Protein AF-A0A9D4Q0F3-F1 (afdb_monomer_lite)

Secondary structure (DSSP, 8-state):
----EEEEE--GGGGSPPPS---S--SSSHHHHHHHHHHHS--EEEEE---TT-SS--EEEEE-TTEEEEE----TTHHHHHHHHHHHHHHHT-

Sequence (94 aa):
MLLAGIVFLDEVDKIGAVPGIHQLRDVGGEGVQQGMLKMLEGTLVSVPERSSRKLRGDALTVDTTNVLFVASGAFNGLDRIVGRRRNEKVLAST

Organism: Rhipicephalus sanguineus (NCBI:txid34632)

Radius of gyration: 19.63 Å; chains: 1; bounding box: 60×27×41 Å

Structure (mmCIF, N/CA/C/O backbone):
data_AF-A0A9D4Q0F3-F1
#
_entry.id   AF-A0A9D4Q0F3-F1
#
loop_
_atom_site.group_PDB
_atom_site.id
_atom_site.type_symbol
_atom_site.label_atom_id
_atom_site.label_alt_id
_atom_site.label_comp_id
_atom_site.label_asym_id
_atom_site.label_entity_id
_atom_site.label_seq_id
_atom_site.pdbx_PDB_ins_code
_atom_site.Cartn_x
_atom_site.Cartn_y
_atom_site.Cartn_z
_atom_site.occupancy
_atom_site.B_iso_or_equiv
_atom_site.auth_seq_id
_atom_site.auth_comp_id
_atom_site.auth_asym_id
_atom_site.auth_atom_id
_atom_site.pdbx_PDB_model_num
ATOM 1 N N . MET A 1 1 ? -9.159 -2.168 -22.399 1.00 54.50 1 MET A N 1
ATOM 2 C CA . MET A 1 1 ? -7.926 -2.135 -21.589 1.00 54.50 1 MET A CA 1
ATOM 3 C C . MET A 1 1 ? -7.944 -3.384 -20.724 1.00 54.50 1 MET A C 1
ATOM 5 O O . MET A 1 1 ? -8.908 -3.557 -19.991 1.00 54.50 1 MET A O 1
ATOM 9 N N . LEU A 1 2 ? -7.018 -4.320 -20.935 1.00 73.56 2 LEU A N 1
ATOM 10 C CA . LEU A 1 2 ? -6.971 -5.584 -20.190 1.00 73.56 2 LEU A CA 1
ATOM 11 C C . LEU A 1 2 ? -6.023 -5.421 -18.999 1.00 73.56 2 LEU A C 1
ATOM 13 O O . LEU A 1 2 ? -5.009 -4.735 -19.123 1.00 73.56 2 LEU A O 1
ATOM 17 N N . LEU A 1 3 ? -6.357 -6.040 -17.867 1.00 76.44 3 LEU A N 1
ATOM 18 C CA . LEU A 1 3 ? -5.456 -6.114 -16.717 1.00 76.44 3 LEU A CA 1
ATOM 19 C C . LEU A 1 3 ? -4.174 -6.854 -17.123 1.00 76.44 3 LEU A C 1
ATOM 21 O O . LEU A 1 3 ? -4.240 -7.925 -17.726 1.00 76.44 3 LEU A O 1
ATOM 25 N N . ALA A 1 4 ? -3.022 -6.275 -16.793 1.00 85.69 4 ALA A N 1
ATOM 26 C CA . ALA A 1 4 ? -1.702 -6.806 -17.132 1.00 85.69 4 ALA A CA 1
ATOM 27 C C . ALA A 1 4 ? -1.184 -7.814 -16.089 1.00 85.69 4 ALA A C 1
ATOM 29 O O . ALA A 1 4 ? -0.311 -8.624 -16.389 1.00 85.69 4 ALA A O 1
ATOM 30 N N . GLY A 1 5 ? -1.728 -7.784 -14.869 1.00 92.25 5 GLY A N 1
ATOM 31 C CA . GLY A 1 5 ? -1.349 -8.681 -13.781 1.00 92.25 5 GLY A CA 1
ATOM 32 C C . GLY A 1 5 ? -2.037 -8.328 -12.464 1.00 92.25 5 GLY A C 1
ATOM 33 O O . GLY A 1 5 ? -2.747 -7.324 -12.373 1.00 92.25 5 GLY A O 1
ATOM 34 N N . ILE A 1 6 ? -1.817 -9.165 -11.448 1.00 95.19 6 ILE A N 1
ATOM 35 C CA . ILE A 1 6 ? -2.328 -8.973 -10.086 1.00 95.19 6 ILE A CA 1
ATOM 36 C C . ILE A 1 6 ? -1.154 -9.046 -9.108 1.00 95.19 6 ILE A C 1
ATOM 38 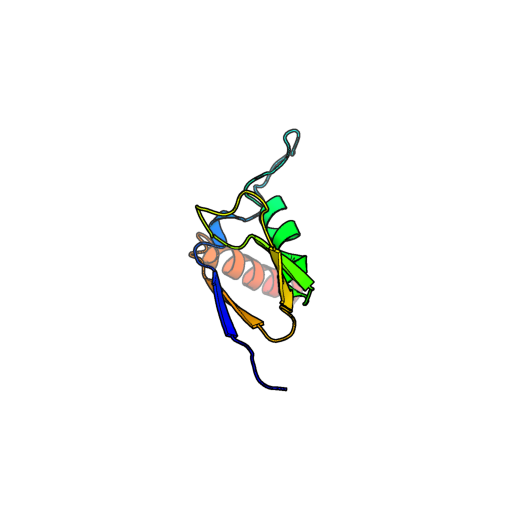O O . ILE A 1 6 ? -0.341 -9.967 -9.184 1.00 95.19 6 ILE A O 1
ATOM 42 N N . VAL A 1 7 ? -1.087 -8.095 -8.180 1.00 95.12 7 VAL A N 1
ATOM 43 C CA . VAL A 1 7 ? -0.136 -8.067 -7.066 1.00 95.12 7 VAL A CA 1
ATOM 44 C C . VAL A 1 7 ? -0.914 -8.171 -5.760 1.00 95.12 7 VAL A C 1
ATOM 46 O O . VAL A 1 7 ? -1.815 -7.375 -5.504 1.00 95.12 7 VAL A O 1
ATOM 49 N N . PHE A 1 8 ? -0.556 -9.152 -4.934 1.00 96.94 8 PHE A N 1
ATOM 50 C CA . PHE A 1 8 ? -1.113 -9.330 -3.598 1.00 96.94 8 PHE A CA 1
ATOM 51 C C . PHE A 1 8 ? -0.127 -8.810 -2.552 1.00 96.94 8 PHE A C 1
ATOM 53 O O . PHE A 1 8 ? 1.052 -9.164 -2.577 1.00 96.94 8 PHE A O 1
ATOM 60 N N . LEU A 1 9 ? -0.615 -7.966 -1.654 1.00 95.56 9 LEU A N 1
ATOM 61 C CA . LEU A 1 9 ? 0.141 -7.343 -0.578 1.00 95.56 9 LEU A CA 1
ATOM 62 C C . LEU A 1 9 ? -0.458 -7.808 0.741 1.00 95.56 9 LEU A C 1
ATOM 64 O O . LEU A 1 9 ? -1.574 -7.417 1.074 1.00 95.56 9 LEU A O 1
ATOM 68 N N . ASP A 1 10 ? 0.276 -8.643 1.463 1.00 95.75 10 ASP A N 1
ATOM 69 C CA . ASP A 1 10 ? -0.152 -9.138 2.767 1.00 95.75 10 ASP A CA 1
ATOM 70 C C . ASP A 1 10 ? 0.411 -8.291 3.914 1.00 95.75 10 ASP A C 1
ATOM 72 O O . ASP A 1 10 ? 1.338 -7.504 3.717 1.00 95.75 10 ASP A O 1
ATOM 76 N N . GLU A 1 11 ? -0.157 -8.456 5.108 1.00 95.25 11 GLU A N 1
ATOM 77 C CA . GLU A 1 11 ? 0.267 -7.785 6.345 1.00 95.25 11 GLU A CA 1
ATOM 78 C C . GLU A 1 11 ? 0.302 -6.246 6.263 1.00 95.25 11 GLU A C 1
ATOM 80 O O . GLU A 1 11 ? 1.074 -5.575 6.954 1.00 95.25 11 GLU A O 1
ATOM 85 N N . VAL A 1 12 ? -0.581 -5.642 5.463 1.00 93.50 12 VAL A N 1
ATOM 86 C CA . VAL A 1 12 ? -0.672 -4.177 5.328 1.00 93.50 12 VAL A CA 1
ATOM 87 C C . VAL A 1 12 ? -1.049 -3.497 6.656 1.00 93.50 12 VAL A C 1
ATOM 89 O O . VAL A 1 12 ? -0.760 -2.318 6.856 1.00 93.50 12 VAL A O 1
ATOM 92 N N . ASP A 1 13 ? -1.609 -4.231 7.625 1.00 91.75 13 ASP A N 1
ATOM 93 C CA . ASP A 1 13 ? -1.830 -3.733 8.988 1.00 91.75 13 ASP A CA 1
ATOM 94 C C . ASP A 1 13 ? -0.528 -3.387 9.739 1.00 91.75 13 ASP A C 1
ATOM 96 O O . ASP A 1 13 ? -0.570 -2.606 10.691 1.00 91.75 13 ASP A O 1
ATOM 100 N N . LYS A 1 14 ? 0.630 -3.914 9.313 1.00 90.62 14 LYS A N 1
ATOM 101 C CA . LYS A 1 14 ? 1.935 -3.657 9.949 1.00 90.62 14 LYS A CA 1
ATOM 102 C C . LYS A 1 14 ? 2.581 -2.343 9.542 1.00 90.62 14 LYS A C 1
ATOM 104 O O . LYS A 1 14 ? 3.376 -1.811 10.310 1.00 90.62 14 LYS A O 1
ATOM 109 N N . ILE A 1 15 ? 2.226 -1.808 8.376 1.00 90.81 15 ILE A N 1
ATOM 110 C CA . ILE A 1 15 ? 2.809 -0.567 7.846 1.00 90.81 15 ILE A CA 1
ATOM 111 C C . ILE A 1 15 ? 1.971 0.669 8.198 1.00 90.81 15 ILE A C 1
ATOM 113 O O . ILE A 1 15 ? 2.150 1.728 7.608 1.00 90.81 15 ILE A O 1
ATOM 117 N N . GLY A 1 16 ? 1.019 0.547 9.130 1.00 84.19 16 GLY A N 1
ATOM 118 C CA . GLY A 1 16 ? 0.195 1.650 9.632 1.00 84.19 16 GLY A CA 1
ATOM 119 C C . GLY A 1 16 ? 1.004 2.756 10.318 1.00 84.19 16 GLY A C 1
ATOM 120 O O . GLY A 1 16 ? 2.071 2.506 10.876 1.00 84.19 16 GLY A O 1
ATOM 121 N N . ALA A 1 17 ? 0.471 3.981 10.326 1.00 78.81 17 ALA A N 1
ATOM 122 C CA . ALA A 1 17 ? 1.064 5.079 11.085 1.00 78.81 17 ALA A CA 1
ATOM 123 C C . ALA A 1 17 ? 1.048 4.764 12.594 1.00 78.81 17 ALA A C 1
ATOM 125 O O . ALA A 1 17 ? 0.006 4.415 13.158 1.00 78.81 17 ALA A O 1
ATOM 126 N N . VAL A 1 18 ? 2.199 4.900 13.255 1.00 70.50 18 VAL A N 1
ATOM 127 C CA . VAL A 1 18 ? 2.316 4.712 14.707 1.00 70.50 18 VAL A CA 1
ATOM 128 C C . VAL A 1 18 ? 1.883 6.006 15.411 1.00 70.50 18 VAL A C 1
ATOM 130 O O . VAL A 1 18 ? 2.452 7.051 15.128 1.00 70.50 18 VAL A O 1
ATOM 133 N N . PRO A 1 19 ? 0.918 5.997 16.344 1.00 61.53 19 PR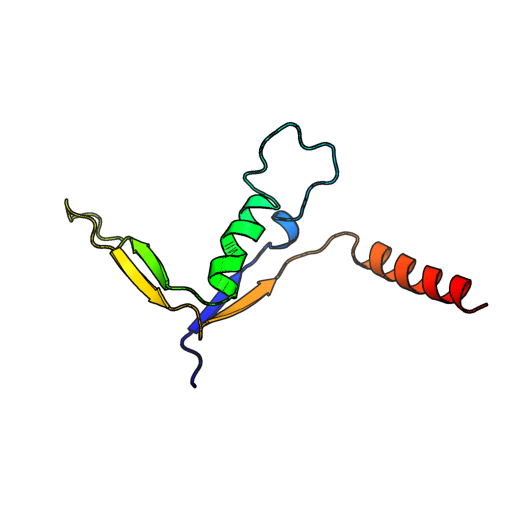O A N 1
ATOM 134 C CA . PRO A 1 19 ? 0.516 7.219 17.044 1.00 61.53 19 PRO A CA 1
ATOM 135 C C . PRO A 1 19 ? 1.648 7.759 17.945 1.00 61.53 19 PRO A C 1
ATOM 137 O O . PRO A 1 19 ? 2.106 7.046 18.837 1.00 61.53 19 PRO A O 1
ATOM 140 N N . GLY A 1 20 ? 2.084 9.015 17.765 1.00 67.19 20 GLY A N 1
ATOM 141 C CA . GLY A 1 20 ? 3.077 9.667 18.637 1.00 67.19 20 GLY A CA 1
ATOM 142 C C . GLY A 1 20 ? 3.761 10.897 18.019 1.00 67.19 20 GLY A C 1
ATOM 143 O O . GLY A 1 20 ? 3.517 11.241 16.868 1.00 67.19 20 GLY A O 1
ATOM 144 N N . ILE A 1 21 ? 4.624 11.584 18.783 1.00 59.16 21 ILE A N 1
ATOM 145 C CA . ILE A 1 21 ? 5.456 12.691 18.269 1.00 59.16 21 ILE A CA 1
ATOM 146 C C . ILE A 1 21 ? 6.679 12.085 17.566 1.00 59.16 21 ILE A C 1
ATOM 148 O O . ILE A 1 21 ? 7.595 11.579 18.214 1.00 59.16 21 ILE A O 1
ATOM 152 N N . HIS A 1 22 ? 6.694 12.127 16.234 1.00 63.47 22 HIS A N 1
ATOM 153 C CA . HIS A 1 22 ? 7.758 11.545 15.414 1.00 63.47 22 HIS A CA 1
ATOM 154 C C . HIS A 1 22 ? 9.015 12.429 15.388 1.00 63.47 22 HIS A C 1
ATOM 156 O O . HIS A 1 22 ? 9.221 13.213 14.466 1.00 63.47 22 HIS A O 1
ATOM 162 N N . GLN A 1 23 ? 9.881 12.304 16.399 1.00 59.47 23 GLN A N 1
ATOM 163 C CA . GLN A 1 23 ? 11.241 12.872 16.352 1.00 59.47 23 GLN A CA 1
ATOM 164 C C . GLN A 1 23 ? 12.220 12.020 15.518 1.00 59.47 23 GLN A C 1
ATOM 166 O O . GLN A 1 23 ? 13.274 12.511 15.121 1.00 59.47 23 GLN A O 1
ATOM 171 N N . LEU A 1 24 ? 11.880 10.758 15.224 1.00 64.94 24 LEU A N 1
ATOM 172 C CA . LEU A 1 24 ? 12.686 9.825 14.428 1.00 64.94 24 LEU A CA 1
ATOM 173 C C . LEU A 1 24 ? 11.993 9.521 13.094 1.00 64.94 24 LEU A C 1
ATOM 175 O O . LEU A 1 24 ? 10.772 9.381 13.040 1.00 64.94 24 LEU A O 1
ATOM 179 N N . ARG A 1 25 ? 12.786 9.413 12.020 1.00 68.69 25 ARG A N 1
ATOM 180 C CA . ARG A 1 25 ? 12.305 9.105 10.666 1.00 68.69 25 ARG A CA 1
ATOM 181 C C . ARG A 1 25 ? 11.651 7.724 10.633 1.00 68.69 25 ARG A C 1
ATOM 183 O O . ARG A 1 25 ? 12.305 6.732 10.947 1.00 68.69 25 ARG A O 1
ATOM 190 N N . ASP A 1 26 ? 10.402 7.669 10.184 1.00 70.38 26 ASP A N 1
ATOM 191 C CA . ASP A 1 26 ? 9.704 6.412 9.941 1.00 70.38 26 ASP A CA 1
ATOM 192 C C . ASP A 1 26 ? 10.225 5.743 8.659 1.00 70.38 26 ASP A C 1
ATOM 194 O O . ASP A 1 26 ? 10.255 6.346 7.582 1.00 70.38 26 ASP A O 1
ATOM 198 N N . VAL A 1 27 ? 10.685 4.501 8.795 1.00 74.44 27 VAL A N 1
ATOM 199 C CA . VAL A 1 27 ? 11.252 3.683 7.712 1.00 74.44 27 VAL A CA 1
ATOM 200 C C . VAL A 1 27 ? 10.443 2.413 7.443 1.00 74.44 27 VAL A C 1
ATOM 202 O O . VAL A 1 27 ? 10.740 1.715 6.478 1.00 74.44 27 VAL A O 1
ATOM 205 N N . GLY A 1 28 ? 9.440 2.107 8.274 1.00 77.75 28 GLY A N 1
ATOM 206 C CA . GLY A 1 28 ? 8.696 0.843 8.224 1.00 77.75 28 GLY A CA 1
ATOM 207 C C . GLY A 1 28 ? 7.174 0.989 8.268 1.00 77.75 28 GLY A C 1
ATOM 208 O O . GLY A 1 28 ? 6.481 0.050 7.896 1.00 77.75 28 GLY A O 1
ATOM 209 N N . GLY A 1 29 ? 6.658 2.143 8.692 1.00 85.62 29 GLY A N 1
ATOM 210 C CA . GLY A 1 29 ? 5.234 2.451 8.752 1.00 85.62 29 GLY A CA 1
ATOM 211 C C . GLY A 1 29 ? 4.773 3.292 7.563 1.00 85.62 29 GLY A C 1
ATOM 212 O O . GLY A 1 29 ? 4.795 2.860 6.409 1.00 85.62 29 GLY A O 1
ATOM 213 N N . GLU A 1 30 ? 4.389 4.534 7.836 1.00 87.00 30 GLU A N 1
ATOM 214 C CA . GLU A 1 30 ? 3.843 5.474 6.860 1.00 87.00 30 GLU A CA 1
ATOM 215 C C . GLU A 1 30 ? 4.796 5.706 5.681 1.00 87.00 30 GLU A C 1
ATOM 217 O O . GLU A 1 30 ? 4.356 5.781 4.535 1.00 87.00 30 GLU A O 1
ATOM 222 N N . GLY A 1 31 ? 6.110 5.740 5.921 1.00 86.69 31 GLY A N 1
ATOM 223 C CA . GLY A 1 31 ? 7.103 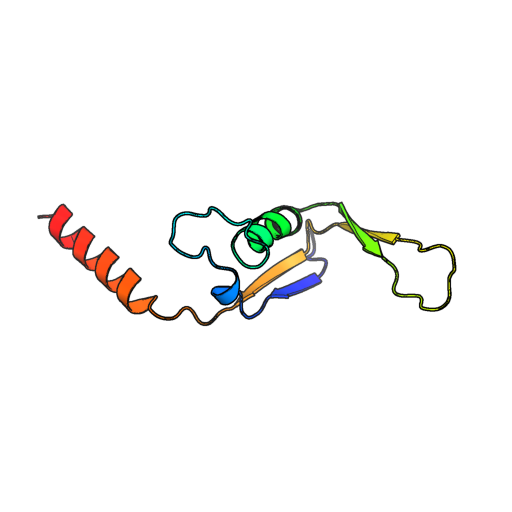5.901 4.854 1.00 86.69 31 GLY A CA 1
ATOM 224 C C . GLY A 1 31 ? 7.008 4.825 3.762 1.00 86.69 31 GLY A C 1
ATOM 225 O O . GLY A 1 31 ? 7.211 5.124 2.583 1.00 86.69 31 GLY A O 1
ATOM 226 N N . VAL A 1 32 ? 6.639 3.594 4.133 1.00 90.44 32 VAL A N 1
ATOM 227 C CA . VAL A 1 32 ? 6.400 2.497 3.182 1.00 90.44 32 VAL A CA 1
ATOM 228 C C . VAL A 1 32 ? 5.122 2.755 2.389 1.00 90.44 32 VAL A C 1
ATOM 230 O O . VAL A 1 32 ? 5.131 2.618 1.165 1.00 90.44 32 VAL A O 1
ATOM 233 N N . GLN A 1 33 ? 4.052 3.206 3.053 1.00 91.12 33 GLN A N 1
ATOM 234 C CA . GLN A 1 33 ? 2.802 3.564 2.376 1.00 91.12 33 GLN A CA 1
ATOM 235 C C . GLN A 1 33 ? 3.027 4.665 1.334 1.00 91.12 33 GLN A C 1
ATOM 237 O O . GLN A 1 33 ? 2.630 4.508 0.182 1.00 91.12 33 GLN A O 1
ATOM 242 N N . GLN A 1 34 ? 3.739 5.734 1.704 1.00 89.00 34 GLN A N 1
ATOM 243 C CA . GLN A 1 34 ? 4.048 6.855 0.810 1.00 89.00 34 GLN A CA 1
ATOM 244 C C . GLN A 1 34 ? 4.877 6.416 -0.407 1.00 89.00 34 GLN A C 1
ATOM 246 O O . GLN A 1 34 ? 4.655 6.887 -1.523 1.00 89.00 34 GLN A O 1
ATOM 251 N N . GLY A 1 35 ? 5.819 5.485 -0.221 1.00 87.75 35 GLY A N 1
ATOM 252 C CA . GLY A 1 35 ? 6.574 4.893 -1.328 1.00 87.75 35 GLY A CA 1
ATOM 253 C C . GLY A 1 35 ? 5.696 4.068 -2.274 1.00 87.75 35 GLY A C 1
ATOM 254 O O . GLY A 1 35 ? 5.887 4.114 -3.490 1.00 87.75 35 GLY A O 1
ATOM 255 N N . MET A 1 36 ? 4.712 3.354 -1.725 1.00 92.06 36 MET A N 1
ATOM 256 C CA . MET A 1 36 ? 3.825 2.470 -2.479 1.00 92.06 36 MET A CA 1
ATOM 257 C C . MET A 1 36 ? 2.771 3.222 -3.301 1.00 92.06 36 MET A C 1
ATOM 259 O O . MET A 1 36 ? 2.396 2.741 -4.371 1.00 92.06 36 MET A O 1
ATOM 263 N N . LEU A 1 37 ? 2.333 4.410 -2.860 1.00 92.75 37 LEU A N 1
ATOM 264 C CA . LEU A 1 37 ? 1.332 5.227 -3.566 1.00 92.75 37 LEU A CA 1
ATOM 265 C C . LEU A 1 37 ? 1.684 5.440 -5.042 1.00 92.75 37 LEU A C 1
ATOM 267 O O . LEU A 1 37 ? 0.843 5.225 -5.907 1.00 92.75 37 LEU A O 1
ATOM 271 N N . LYS A 1 38 ? 2.956 5.731 -5.343 1.00 89.12 38 LYS A N 1
ATOM 272 C CA . LYS A 1 38 ? 3.422 5.929 -6.726 1.00 89.12 38 LYS A CA 1
ATOM 273 C C . LYS A 1 38 ? 3.184 4.709 -7.616 1.00 89.12 38 LYS A C 1
ATOM 275 O O . LYS A 1 38 ? 2.911 4.859 -8.799 1.00 89.12 38 LYS A O 1
ATOM 280 N N . MET A 1 39 ? 3.301 3.501 -7.064 1.00 90.19 39 MET A N 1
ATOM 281 C CA . MET A 1 39 ? 3.061 2.261 -7.808 1.00 90.19 39 MET A CA 1
ATOM 282 C C . MET A 1 39 ? 1.566 2.007 -8.010 1.00 90.19 39 MET A C 1
ATOM 284 O O . MET A 1 39 ? 1.177 1.545 -9.081 1.00 90.19 39 MET A O 1
ATOM 288 N N . LEU A 1 40 ? 0.743 2.325 -7.006 1.00 91.69 40 LEU A N 1
ATOM 289 C CA . LEU A 1 40 ? -0.713 2.167 -7.052 1.00 91.69 40 LEU A CA 1
ATOM 290 C C . LEU A 1 40 ? -1.400 3.164 -7.992 1.00 91.69 40 LEU A C 1
ATOM 292 O O . LEU A 1 40 ? -2.394 2.818 -8.620 1.00 91.69 40 LEU A O 1
ATOM 296 N N . GLU A 1 41 ? -0.881 4.388 -8.088 1.00 92.88 41 GLU A N 1
ATOM 297 C CA . GLU A 1 41 ? -1.412 5.445 -8.961 1.00 92.88 41 GLU A CA 1
ATOM 298 C C . GLU A 1 41 ? -1.155 5.183 -10.454 1.00 92.88 41 GLU A C 1
ATOM 300 O O . GLU A 1 41 ? -1.812 5.781 -11.304 1.00 92.88 41 GLU A O 1
ATOM 305 N N . GLY A 1 42 ? -0.232 4.273 -10.774 1.00 91.62 42 GLY A N 1
ATOM 306 C CA . GLY A 1 42 ? 0.229 4.018 -12.135 1.00 91.62 42 GLY A CA 1
ATOM 307 C C . GLY A 1 42 ? 1.490 4.820 -12.446 1.00 91.62 42 GLY A C 1
ATOM 308 O O . GLY A 1 42 ? 1.465 6.039 -12.603 1.00 91.62 42 GLY A O 1
ATOM 309 N N . THR A 1 43 ? 2.624 4.132 -12.541 1.00 94.50 43 THR A N 1
ATOM 310 C CA . THR A 1 43 ? 3.906 4.755 -12.874 1.00 94.50 43 THR A CA 1
ATOM 311 C C . THR A 1 43 ? 4.817 3.791 -13.626 1.00 94.50 43 THR A C 1
ATOM 313 O O . THR A 1 43 ? 4.600 2.579 -13.636 1.00 94.50 43 THR A O 1
ATOM 316 N N . LEU A 1 44 ? 5.867 4.340 -14.240 1.00 93.62 44 LEU A N 1
ATOM 317 C CA . LEU A 1 44 ? 6.961 3.564 -14.814 1.00 93.62 44 LEU A CA 1
ATOM 318 C C . LEU A 1 44 ? 8.002 3.291 -13.724 1.00 93.62 44 LEU A C 1
ATOM 320 O O . LEU A 1 44 ? 8.754 4.182 -13.327 1.00 93.62 44 LEU A O 1
ATOM 324 N N . VAL A 1 45 ? 8.048 2.054 -13.233 1.00 90.44 45 VAL A N 1
ATOM 325 C CA . VAL A 1 45 ? 8.987 1.612 -12.194 1.00 90.44 45 VAL A CA 1
ATOM 326 C C . VAL A 1 45 ? 10.181 0.914 -12.836 1.00 90.44 45 VAL A C 1
ATOM 328 O O . VAL A 1 45 ? 10.014 0.035 -13.677 1.00 90.44 45 VAL A O 1
ATOM 331 N N . SER A 1 46 ? 11.393 1.271 -12.411 1.00 89.69 46 SER A N 1
ATOM 332 C CA . SER A 1 46 ? 12.621 0.580 -12.813 1.00 89.69 46 SER A CA 1
ATOM 333 C C . SER A 1 46 ? 12.918 -0.573 -11.853 1.00 89.69 46 SER A C 1
ATOM 335 O O . SER A 1 46 ? 13.120 -0.358 -10.656 1.00 89.69 46 SER A O 1
ATOM 337 N N . VAL A 1 47 ? 12.927 -1.798 -12.372 1.00 87.06 47 VAL A N 1
ATOM 338 C CA . VAL A 1 47 ? 13.183 -3.030 -11.624 1.00 87.06 47 VAL A CA 1
ATOM 339 C C . VAL A 1 47 ? 14.524 -3.610 -12.084 1.00 87.06 47 VAL A C 1
ATOM 341 O O . VAL A 1 47 ? 14.687 -3.883 -13.273 1.00 87.06 47 VAL A O 1
ATOM 344 N N . PRO A 1 48 ? 15.502 -3.820 -11.187 1.00 84.25 48 PRO A N 1
ATOM 345 C CA . PRO A 1 48 ? 16.781 -4.409 -11.573 1.00 84.25 48 PRO A CA 1
ATOM 346 C C . PRO A 1 48 ? 16.592 -5.860 -12.034 1.00 84.25 48 PRO A C 1
ATOM 348 O O . PRO A 1 48 ? 15.934 -6.652 -11.351 1.00 84.25 48 PRO A O 1
ATOM 351 N N . GLU A 1 49 ? 17.198 -6.247 -13.160 1.00 80.06 49 GLU A N 1
ATOM 352 C CA . GLU A 1 49 ? 17.206 -7.653 -13.563 1.00 80.06 49 GLU A CA 1
ATOM 353 C C . GLU A 1 49 ? 18.059 -8.475 -12.583 1.00 80.06 49 GLU A C 1
ATOM 355 O O . GLU A 1 49 ? 19.244 -8.203 -12.376 1.00 80.06 49 GLU A O 1
ATOM 360 N N . ARG A 1 50 ? 17.486 -9.534 -11.989 1.00 63.28 50 ARG A N 1
ATOM 361 C CA . ARG A 1 50 ? 18.198 -10.480 -11.104 1.00 63.28 50 ARG A CA 1
ATOM 362 C C . ARG A 1 50 ? 19.144 -11.414 -11.881 1.00 63.28 50 ARG A C 1
ATOM 364 O O . ARG A 1 50 ? 19.111 -12.630 -11.705 1.00 63.28 50 ARG A O 1
ATOM 371 N N . SER A 1 51 ? 20.014 -10.884 -12.740 1.00 59.19 51 SER A N 1
ATOM 372 C CA . SER A 1 51 ? 21.086 -11.682 -13.338 1.00 59.19 51 SER A CA 1
ATOM 373 C C . SER A 1 51 ? 22.330 -11.626 -12.460 1.00 59.19 51 SER A C 1
ATOM 375 O O . SER A 1 51 ? 23.125 -10.693 -12.527 1.00 59.19 51 SER A O 1
ATOM 377 N N . SER A 1 52 ? 22.537 -12.673 -11.659 1.00 58.91 52 SER A N 1
ATOM 378 C CA . SER A 1 52 ? 23.672 -12.825 -10.733 1.00 58.91 52 SER A CA 1
ATOM 379 C C . SER A 1 52 ? 25.063 -12.871 -11.410 1.00 58.91 52 SER A C 1
ATOM 381 O O . SER A 1 52 ? 26.051 -13.152 -10.737 1.00 58.91 52 SER A O 1
ATOM 383 N N . ARG A 1 53 ? 25.162 -12.656 -12.735 1.00 62.38 53 ARG A N 1
ATOM 384 C CA . ARG A 1 53 ? 26.387 -12.814 -13.546 1.00 62.38 53 ARG A CA 1
ATOM 385 C C . ARG A 1 53 ? 26.715 -11.656 -14.502 1.00 62.38 53 ARG A C 1
ATOM 387 O O . ARG A 1 53 ? 27.717 -11.751 -15.207 1.00 62.38 53 ARG A O 1
ATOM 394 N N . LYS A 1 54 ? 25.938 -10.568 -14.554 1.00 60.12 54 LYS A N 1
ATOM 395 C CA . LYS A 1 54 ? 26.282 -9.401 -15.391 1.00 60.12 54 LYS A CA 1
ATOM 396 C C . LYS A 1 54 ? 26.904 -8.280 -14.551 1.00 60.12 54 LYS A C 1
ATOM 398 O O . LYS A 1 54 ? 26.312 -7.822 -13.584 1.00 60.12 54 LYS A O 1
ATOM 403 N N . LEU A 1 55 ? 28.084 -7.808 -14.966 1.00 60.72 55 LEU A N 1
ATOM 404 C CA . LEU A 1 55 ? 28.820 -6.689 -14.348 1.00 60.72 55 LEU A CA 1
ATOM 405 C C . LEU A 1 55 ? 28.168 -5.315 -14.624 1.00 60.72 55 LEU A C 1
ATOM 407 O O . LEU A 1 55 ? 28.539 -4.312 -14.021 1.00 60.72 55 LEU A O 1
ATOM 411 N N . ARG A 1 56 ? 27.199 -5.264 -15.548 1.00 61.81 56 ARG A N 1
ATOM 412 C CA . ARG A 1 56 ? 26.345 -4.106 -15.824 1.00 61.81 56 ARG A CA 1
ATOM 413 C C . ARG A 1 56 ? 24.899 -4.516 -15.568 1.00 61.81 56 ARG A C 1
ATOM 415 O O . ARG A 1 56 ? 24.394 -5.421 -16.227 1.00 61.81 56 ARG A O 1
ATOM 422 N N . GLY A 1 57 ? 24.299 -3.915 -14.544 1.00 61.91 57 GLY A N 1
ATOM 423 C CA . GLY A 1 57 ? 22.918 -4.162 -14.148 1.00 61.91 57 GLY A CA 1
ATOM 424 C C . GLY A 1 57 ? 21.972 -3.468 -15.114 1.00 61.91 57 GLY A C 1
ATOM 425 O O . GLY A 1 57 ? 21.719 -2.275 -14.971 1.00 61.91 57 GLY A O 1
ATOM 426 N N . ASP A 1 58 ? 21.481 -4.210 -16.099 1.00 72.50 58 ASP A N 1
ATOM 427 C CA . ASP A 1 58 ? 20.361 -3.762 -16.916 1.00 72.50 58 ASP A CA 1
ATOM 428 C C . ASP A 1 58 ? 19.103 -3.721 -16.019 1.00 72.50 58 ASP A C 1
ATOM 430 O O . ASP A 1 58 ? 18.889 -4.597 -15.173 1.00 72.50 58 ASP A O 1
ATOM 434 N N . ALA A 1 59 ? 18.297 -2.668 -16.150 1.00 81.31 59 ALA A N 1
ATOM 435 C CA . ALA A 1 59 ? 17.048 -2.503 -15.411 1.00 81.31 59 ALA A CA 1
ATOM 436 C C . ALA A 1 59 ? 15.865 -2.535 -16.383 1.00 81.31 59 ALA A C 1
ATOM 438 O O . ALA A 1 59 ? 15.900 -1.899 -17.438 1.00 81.31 59 ALA A O 1
ATOM 439 N N . LEU A 1 60 ? 14.818 -3.272 -16.022 1.00 86.69 60 LEU A N 1
ATOM 440 C CA . LEU A 1 60 ? 13.570 -3.342 -16.770 1.00 86.69 60 LEU A CA 1
ATOM 441 C C . LEU A 1 60 ? 12.648 -2.213 -16.308 1.00 86.69 60 LEU A C 1
ATOM 443 O O . LEU A 1 60 ? 12.463 -2.010 -15.112 1.00 86.69 60 LEU A O 1
ATOM 447 N N . THR A 1 61 ? 12.021 -1.512 -17.248 1.00 90.00 61 THR A N 1
ATOM 448 C CA . THR A 1 61 ? 10.941 -0.573 -16.919 1.00 90.00 61 THR A CA 1
ATOM 449 C C . THR A 1 61 ? 9.595 -1.292 -16.975 1.00 90.00 61 THR A C 1
ATOM 451 O O . THR A 1 61 ? 9.287 -1.938 -17.974 1.00 90.00 61 THR A O 1
ATOM 454 N N . VAL A 1 62 ? 8.797 -1.174 -15.915 1.00 90.56 62 VAL A N 1
ATOM 455 C CA . VAL A 1 62 ? 7.466 -1.781 -15.781 1.00 90.56 62 VAL A CA 1
ATOM 456 C C . VAL A 1 62 ? 6.423 -0.684 -15.595 1.00 90.56 62 VAL A C 1
ATOM 458 O O . VAL A 1 62 ? 6.572 0.153 -14.710 1.00 90.56 62 VAL A O 1
ATOM 461 N N . ASP A 1 63 ? 5.362 -0.706 -16.401 1.00 93.75 63 ASP A N 1
ATOM 462 C CA . ASP A 1 63 ? 4.186 0.157 -16.233 1.00 93.75 63 ASP A CA 1
ATOM 463 C C . ASP A 1 63 ? 3.167 -0.503 -15.295 1.00 93.75 63 ASP A C 1
ATOM 465 O O . ASP A 1 63 ? 2.695 -1.613 -15.560 1.00 93.75 63 ASP A O 1
ATOM 469 N N . THR A 1 64 ? 2.823 0.172 -14.196 1.00 94.81 64 THR A N 1
ATOM 470 C CA . THR A 1 64 ? 1.867 -0.336 -13.201 1.00 94.81 64 THR A CA 1
ATOM 471 C C . THR A 1 64 ? 0.413 0.082 -13.443 1.00 94.81 64 THR A C 1
ATOM 473 O O . THR A 1 64 ? -0.462 -0.387 -12.720 1.00 94.81 64 THR A O 1
ATOM 476 N N . THR A 1 65 ? 0.112 0.888 -14.471 1.00 95.19 65 THR A N 1
ATOM 477 C CA . THR A 1 65 ? -1.231 1.461 -14.730 1.00 95.19 65 THR A CA 1
ATOM 478 C C . THR A 1 65 ? -2.346 0.410 -14.808 1.00 95.19 65 THR A C 1
ATOM 480 O O . THR A 1 65 ? -3.474 0.656 -14.392 1.00 95.19 65 THR A O 1
ATOM 483 N N . ASN A 1 66 ? -2.040 -0.780 -15.335 1.00 94.81 66 ASN A N 1
ATOM 484 C CA . ASN A 1 66 ? -3.003 -1.871 -15.525 1.00 94.81 66 ASN A CA 1
ATOM 485 C C . ASN A 1 66 ? -2.759 -3.063 -14.592 1.00 94.81 66 ASN A C 1
ATOM 487 O O . ASN A 1 66 ? -3.177 -4.185 -14.893 1.00 94.81 66 ASN A O 1
ATOM 491 N N . VAL A 1 67 ? -2.059 -2.840 -13.482 1.00 94.88 67 VAL A N 1
ATOM 492 C CA . VAL A 1 67 ? -1.829 -3.853 -12.453 1.00 94.88 67 VAL A CA 1
ATOM 493 C C . VAL A 1 67 ? -2.900 -3.712 -11.378 1.00 94.88 67 VAL A C 1
ATOM 495 O O . VAL A 1 67 ? -3.078 -2.647 -10.794 1.00 94.88 67 VAL A O 1
ATOM 498 N N . LEU A 1 68 ? -3.615 -4.800 -11.096 1.00 94.94 68 LEU A N 1
ATOM 499 C CA . LEU A 1 68 ? -4.537 -4.847 -9.967 1.00 94.94 68 LEU A CA 1
ATOM 500 C C . LEU A 1 68 ? -3.749 -5.113 -8.684 1.00 94.94 68 LEU A C 1
ATOM 502 O O . LEU A 1 68 ? -3.095 -6.147 -8.566 1.00 94.94 68 LEU A O 1
ATOM 506 N N . PHE A 1 69 ? -3.867 -4.226 -7.704 1.00 95.62 69 PHE A N 1
ATOM 507 C CA . PHE A 1 69 ? -3.309 -4.436 -6.373 1.00 95.62 69 PHE A CA 1
ATOM 508 C C . PHE A 1 69 ? -4.405 -4.872 -5.401 1.00 95.62 69 PHE A C 1
ATOM 510 O O . PHE A 1 69 ? -5.449 -4.229 -5.296 1.00 95.62 69 PHE A O 1
ATOM 517 N N . VAL A 1 70 ? -4.157 -5.961 -4.680 1.00 96.31 70 VAL A N 1
ATOM 518 C CA . VAL A 1 70 ? -5.023 -6.471 -3.613 1.00 96.31 70 VAL A CA 1
ATOM 519 C C . VAL A 1 70 ? -4.244 -6.399 -2.309 1.00 96.31 70 VAL A C 1
ATOM 521 O O . VAL A 1 70 ? -3.190 -7.013 -2.195 1.00 96.31 70 VAL A O 1
ATOM 524 N N . ALA A 1 71 ? -4.756 -5.647 -1.338 1.00 95.62 71 ALA A N 1
ATOM 525 C CA . ALA A 1 71 ? -4.146 -5.484 -0.023 1.00 95.62 71 ALA A CA 1
ATOM 526 C C . ALA A 1 71 ? -4.942 -6.245 1.047 1.00 95.62 71 ALA A C 1
ATOM 528 O O . ALA A 1 71 ? -6.160 -6.080 1.143 1.00 95.62 71 ALA A O 1
ATO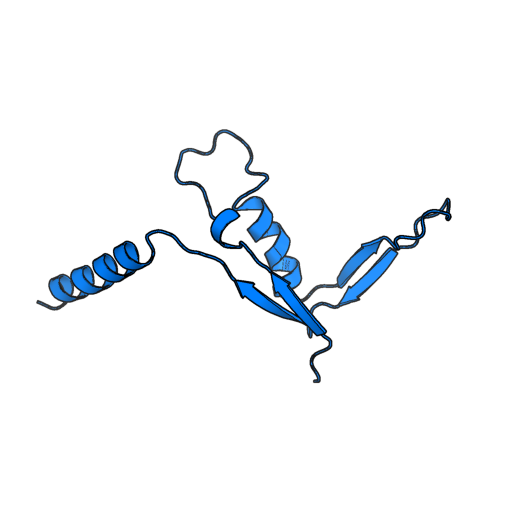M 529 N N . SER A 1 72 ? -4.256 -7.038 1.868 1.00 96.31 72 SER A N 1
ATOM 530 C CA . SER A 1 72 ? -4.806 -7.733 3.034 1.00 96.31 72 SER A CA 1
ATOM 531 C C . SER A 1 72 ? -4.057 -7.370 4.313 1.00 96.31 72 SER A C 1
ATOM 533 O O . SER A 1 72 ? -2.914 -6.921 4.294 1.00 96.31 72 SER A O 1
ATOM 535 N N . GLY A 1 73 ? -4.730 -7.553 5.446 1.00 95.56 73 GLY A N 1
ATOM 536 C CA . GLY A 1 73 ? -4.155 -7.341 6.768 1.00 95.56 73 GLY A CA 1
ATOM 537 C C . GLY A 1 73 ? -5.142 -7.695 7.876 1.00 95.56 73 GLY A C 1
ATOM 538 O O . GLY A 1 73 ? -6.361 -7.674 7.676 1.00 95.56 73 GLY A O 1
ATOM 539 N N . ALA A 1 74 ? -4.614 -8.012 9.056 1.00 95.25 74 ALA A N 1
ATOM 540 C CA . ALA A 1 74 ? -5.395 -8.342 10.246 1.00 95.25 74 ALA A CA 1
ATOM 541 C C . ALA A 1 74 ? -5.481 -7.129 11.188 1.00 95.25 74 ALA A C 1
ATOM 543 O O . ALA A 1 74 ? -4.692 -6.964 12.119 1.00 95.25 74 ALA A O 1
ATOM 544 N N . PHE A 1 75 ? -6.461 -6.255 10.949 1.00 93.25 75 PHE A N 1
ATOM 545 C CA . PHE A 1 75 ? -6.613 -5.000 11.691 1.00 93.25 75 PHE A CA 1
ATOM 546 C C . PHE A 1 75 ? -7.191 -5.212 13.099 1.00 93.25 75 PHE A C 1
ATOM 548 O O . PHE A 1 75 ? -8.407 -5.200 13.312 1.00 93.25 75 PHE A O 1
ATOM 555 N N . ASN A 1 76 ? -6.307 -5.358 14.085 1.00 92.44 76 ASN A N 1
ATOM 556 C CA . ASN A 1 76 ? -6.684 -5.468 15.494 1.00 92.44 76 ASN A CA 1
ATOM 557 C C . ASN A 1 76 ? -7.396 -4.201 15.998 1.00 92.44 76 ASN A C 1
ATOM 559 O O . ASN A 1 76 ? -6.920 -3.083 15.806 1.00 92.44 76 ASN A O 1
ATOM 563 N N . GLY A 1 77 ? -8.526 -4.372 16.687 1.00 91.31 77 GLY A N 1
ATOM 564 C CA . GLY A 1 77 ? -9.290 -3.261 17.269 1.00 91.31 77 GLY A CA 1
ATOM 565 C C . GLY A 1 77 ? -10.141 -2.468 16.270 1.00 91.31 77 GLY A C 1
ATOM 566 O O . GLY A 1 77 ? -10.736 -1.454 16.650 1.00 91.31 77 GLY A O 1
ATOM 567 N N . LEU A 1 78 ? -10.234 -2.911 15.010 1.00 92.81 78 LEU A N 1
ATOM 568 C CA . LEU A 1 78 ? -11.097 -2.289 14.003 1.00 92.81 78 LEU A CA 1
ATOM 569 C C . LEU A 1 78 ? -12.575 -2.304 14.427 1.00 92.81 78 LEU A C 1
ATOM 571 O O . LEU A 1 78 ? -13.291 -1.327 14.210 1.00 92.81 78 LEU A O 1
ATOM 575 N N . ASP A 1 79 ? -13.011 -3.370 15.095 1.00 93.94 79 ASP A N 1
ATOM 576 C CA . ASP A 1 79 ? -14.336 -3.524 15.701 1.00 93.94 79 ASP A CA 1
ATOM 577 C C . ASP A 1 79 ? -14.664 -2.379 16.675 1.00 93.94 79 ASP A C 1
ATOM 579 O O . ASP A 1 79 ? -15.729 -1.763 16.579 1.00 93.94 79 ASP A O 1
ATOM 583 N N . ARG A 1 80 ? -13.716 -2.016 17.549 1.00 93.88 80 ARG A N 1
ATOM 584 C CA . ARG A 1 80 ? -13.874 -0.918 18.516 1.00 93.88 80 ARG A CA 1
ATOM 585 C C . ARG A 1 80 ? -14.004 0.431 17.815 1.00 93.88 80 ARG A C 1
ATOM 587 O O . ARG A 1 80 ? -14.859 1.239 18.179 1.00 93.88 80 ARG A O 1
ATOM 594 N N . ILE A 1 81 ? -13.182 0.669 16.789 1.00 91.94 81 ILE A N 1
ATOM 595 C CA . ILE A 1 81 ? -13.218 1.904 15.992 1.00 91.94 81 ILE A CA 1
ATOM 596 C C . ILE A 1 81 ? -14.564 2.033 15.269 1.00 91.94 81 ILE A C 1
ATOM 598 O O . ILE A 1 81 ? -15.177 3.103 15.286 1.00 91.94 81 ILE A O 1
ATOM 602 N N . VAL A 1 82 ? -15.048 0.949 14.657 1.00 93.62 82 VAL A N 1
ATOM 603 C CA . VAL A 1 82 ? -16.349 0.915 13.974 1.00 93.62 82 VAL A CA 1
ATOM 604 C C . VAL A 1 82 ? -17.496 1.136 14.964 1.00 93.62 82 VAL A C 1
ATOM 606 O O . VAL A 1 82 ? -18.394 1.930 14.676 1.00 93.62 82 VAL A O 1
ATOM 609 N N . GLY A 1 83 ? -17.450 0.499 16.137 1.00 95.00 83 GLY A N 1
ATOM 610 C CA . GLY A 1 83 ? -18.436 0.684 17.204 1.00 95.00 83 GLY A CA 1
ATOM 611 C C . GLY A 1 83 ? -18.534 2.139 17.670 1.00 95.00 83 GLY A C 1
ATOM 612 O O . GLY A 1 83 ? -19.629 2.701 17.701 1.00 95.00 83 GLY A O 1
ATOM 613 N N . ARG A 1 84 ? -17.392 2.792 17.937 1.00 93.25 84 ARG A N 1
ATOM 614 C CA . ARG A 1 84 ? -17.354 4.212 18.330 1.00 93.25 84 ARG A CA 1
ATOM 615 C C . ARG A 1 84 ? -17.974 5.122 17.267 1.00 93.25 84 ARG A C 1
ATOM 617 O O . ARG A 1 84 ? -18.847 5.920 17.594 1.00 93.25 84 ARG A O 1
ATOM 624 N N . A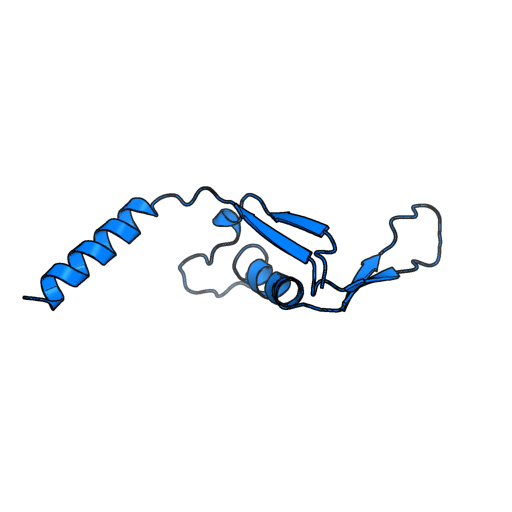RG A 1 85 ? -17.595 4.950 15.992 1.00 91.50 85 ARG A N 1
ATOM 625 C CA . ARG A 1 85 ? -18.136 5.746 14.870 1.00 91.50 85 ARG A CA 1
ATOM 626 C C . ARG A 1 85 ? -19.651 5.600 14.712 1.00 91.50 85 ARG A C 1
ATOM 628 O O . ARG A 1 85 ? -20.312 6.540 14.282 1.00 91.50 85 ARG A O 1
ATOM 635 N N . ARG A 1 86 ? -20.209 4.419 15.007 1.00 90.38 86 ARG A N 1
ATOM 636 C CA . ARG A 1 86 ? -21.664 4.206 14.980 1.00 90.38 86 ARG A CA 1
ATOM 637 C C . ARG A 1 86 ? -22.365 4.944 16.121 1.00 90.38 86 ARG A C 1
ATOM 639 O O . ARG A 1 86 ? -23.372 5.591 15.862 1.00 90.38 86 ARG A O 1
ATOM 646 N N . ASN A 1 87 ? -21.818 4.901 17.335 1.00 83.50 87 ASN A N 1
ATOM 647 C CA . ASN A 1 87 ? -22.418 5.548 18.507 1.00 83.50 87 ASN A CA 1
ATOM 648 C C . ASN A 1 87 ? -22.328 7.084 18.461 1.00 83.50 87 ASN A C 1
ATOM 650 O O . ASN A 1 87 ? -23.276 7.758 18.853 1.00 83.50 87 ASN A O 1
ATOM 654 N N . GLU A 1 88 ? -21.240 7.646 17.924 1.00 71.12 88 GLU A N 1
ATOM 655 C CA . GLU A 1 88 ? -21.103 9.100 17.715 1.00 71.12 88 GLU A CA 1
ATOM 656 C C . GLU A 1 88 ? -22.194 9.660 16.788 1.00 71.12 88 GLU A C 1
ATOM 658 O O . GLU A 1 88 ? -22.705 10.754 17.020 1.00 71.12 88 GLU A O 1
ATOM 663 N N . LYS A 1 89 ? -22.618 8.895 15.772 1.00 61.97 89 LYS A N 1
ATOM 664 C CA . LYS A 1 89 ? -23.702 9.315 14.870 1.00 61.97 89 LYS A CA 1
ATOM 665 C C . LYS A 1 89 ? -25.070 9.362 15.547 1.00 61.97 89 LYS A C 1
ATOM 667 O O . LYS A 1 89 ? -25.880 10.188 15.154 1.00 61.97 89 LYS A O 1
ATOM 672 N N . VAL A 1 90 ? -25.316 8.513 16.545 1.00 59.44 90 VAL A N 1
ATOM 673 C CA . VAL A 1 90 ? -26.600 8.465 17.270 1.00 59.44 90 VAL A CA 1
ATOM 674 C C . VAL A 1 90 ? -26.776 9.695 18.166 1.00 59.44 90 VAL A C 1
ATOM 676 O O . VAL A 1 90 ? -27.872 10.240 18.260 1.00 59.44 90 VAL A O 1
ATOM 679 N N . LEU A 1 91 ? -25.688 10.169 18.780 1.00 58.69 91 LEU A N 1
ATOM 680 C CA . LEU A 1 91 ? -25.696 11.367 19.627 1.00 58.69 91 LEU A CA 1
ATOM 681 C C . LEU A 1 91 ? -25.788 12.671 18.823 1.00 58.69 91 LEU A C 1
ATOM 683 O O . LEU A 1 91 ? -26.342 13.638 19.320 1.00 58.69 91 LEU A O 1
ATOM 687 N N . ALA A 1 92 ? -25.262 12.707 17.596 1.00 56.97 92 ALA A N 1
ATOM 688 C CA . ALA A 1 92 ? -25.336 13.891 16.735 1.00 56.97 92 ALA A CA 1
ATOM 689 C C . ALA A 1 92 ? -26.684 14.044 15.999 1.00 56.97 92 ALA A C 1
ATOM 691 O O . ALA A 1 92 ? -26.945 15.093 15.416 1.00 56.97 92 ALA A O 1
ATOM 692 N N . SER A 1 93 ? -27.516 12.997 15.980 1.00 53.91 93 SER A N 1
ATOM 693 C CA . SER A 1 93 ? -28.834 12.983 15.329 1.00 53.91 93 SER A CA 1
ATOM 694 C C . SER A 1 93 ? -30.014 13.105 16.302 1.00 53.91 93 SER A C 1
ATO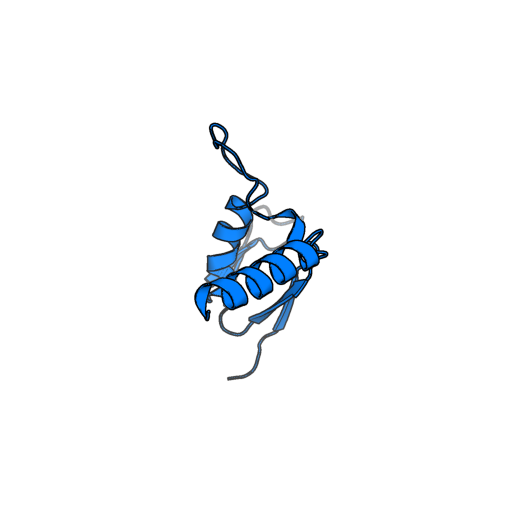M 696 O O . SER A 1 93 ? -31.151 12.894 15.881 1.00 53.91 93 SER A O 1
ATOM 698 N N . THR A 1 94 ? -29.746 13.383 17.580 1.00 48.53 94 THR A N 1
ATOM 699 C CA . THR A 1 94 ? -30.741 13.599 18.645 1.00 48.53 94 THR A CA 1
ATOM 700 C C . THR A 1 94 ? -30.563 15.003 19.202 1.00 48.53 94 THR A C 1
ATOM 702 O O . THR A 1 94 ? -31.591 15.662 19.460 1.00 48.53 94 THR A O 1
#

pLDDT: mean 82.56, std 13.87, range [48.53, 96.94]

InterPro domains:
  IPR003959 ATPase, AAA-type, core [PF07724] (5-84)
  IPR027417 P-loop containing nucleoside triphosphate hydrolase [G3DSA:3.40.50.300] (3-94)
  IPR027417 P-loop containing nucleoside triphosphate hydrolase [SSF52540] (5-85)
  IPR050052 ATP-dependent Clp protease ATP-binding subunit ClpX [PTHR48102] (5-90)

Foldseek 3Di:
DAQPEEAEAEALLFQDDDDDDPPDDDDRHVVVVVVCVCLVCWDFDWAWPPPPPDPDTDTDTDTNNRYHYHYYHDNPCVVVVVVVVVVVVVVVVD